Protein AF-F9Y4C7-F1 (afdb_monomer_lite)

Organism: Ketogulonicigenium vulgare (strain WSH-001) (NCBI:txid759362)

Structure (mmCIF, N/CA/C/O backbone):
data_AF-F9Y4C7-F1
#
_entry.id   AF-F9Y4C7-F1
#
loop_
_atom_site.group_PDB
_atom_site.id
_atom_site.type_symbol
_atom_site.label_atom_id
_atom_site.label_alt_id
_atom_site.label_comp_id
_atom_site.label_asym_id
_atom_site.label_entity_id
_atom_site.label_seq_id
_atom_site.pdbx_PDB_ins_code
_atom_site.Cartn_x
_atom_site.Cartn_y
_atom_site.Cartn_z
_atom_site.occupancy
_atom_site.B_iso_or_equiv
_atom_site.auth_seq_id
_atom_site.auth_comp_id
_atom_site.auth_asym_id
_atom_site.auth_atom_id
_atom_site.pdbx_PDB_model_num
ATOM 1 N N . MET A 1 1 ? -53.235 74.193 -11.746 1.00 41.97 1 MET A N 1
ATOM 2 C CA . MET A 1 1 ? -52.440 74.859 -10.691 1.00 41.97 1 MET A CA 1
ATOM 3 C C . MET A 1 1 ? -51.845 73.774 -9.812 1.00 41.97 1 MET A C 1
ATOM 5 O O . MET A 1 1 ? -52.594 72.905 -9.395 1.00 41.97 1 MET A O 1
ATOM 9 N N . GLY A 1 2 ? -50.529 73.795 -9.599 1.00 40.94 2 GLY A N 1
ATOM 10 C CA . GLY A 1 2 ? -49.792 72.792 -8.820 1.00 40.94 2 GLY A CA 1
ATOM 11 C C . GLY A 1 2 ? -48.517 72.375 -9.549 1.00 40.94 2 GLY A C 1
ATOM 12 O O . GLY A 1 2 ? -48.582 71.681 -10.554 1.00 40.94 2 GLY A O 1
ATOM 13 N N . ILE A 1 3 ? -47.387 72.894 -9.081 1.00 43.50 3 ILE A N 1
ATOM 14 C CA . ILE A 1 3 ? -46.072 72.929 -9.725 1.00 43.50 3 ILE A CA 1
ATOM 15 C C . ILE A 1 3 ? -45.166 71.929 -8.994 1.00 43.50 3 ILE A C 1
ATOM 17 O O . ILE A 1 3 ? -45.152 71.917 -7.768 1.00 43.50 3 ILE A O 1
ATOM 21 N N . GLY A 1 4 ? -44.377 71.154 -9.734 1.00 36.72 4 GLY A N 1
ATOM 22 C CA . GLY A 1 4 ? -43.199 70.424 -9.246 1.00 36.72 4 GLY A CA 1
ATOM 23 C C . GLY A 1 4 ? -42.477 69.850 -10.466 1.00 36.72 4 GLY A C 1
ATOM 24 O O . GLY A 1 4 ? -43.016 68.966 -11.117 1.00 36.72 4 GLY A O 1
ATOM 25 N N . GLN A 1 5 ? -41.438 70.487 -11.024 1.00 44.44 5 GLN A N 1
ATOM 26 C CA . GLN A 1 5 ? -40.029 70.428 -10.586 1.00 44.44 5 GLN A CA 1
ATOM 27 C C . GLN A 1 5 ? -39.598 68.995 -10.219 1.00 44.44 5 GLN A C 1
ATOM 29 O O . GLN A 1 5 ? -40.267 68.337 -9.442 1.00 44.44 5 GLN A O 1
ATOM 34 N N . MET A 1 6 ? -38.482 68.440 -10.673 1.00 38.88 6 MET A N 1
ATOM 35 C CA . MET A 1 6 ? -37.355 68.939 -11.451 1.00 38.88 6 MET A CA 1
ATOM 36 C C . MET A 1 6 ? -36.451 67.723 -11.731 1.00 38.88 6 MET A C 1
ATOM 38 O O . MET A 1 6 ? -36.510 66.721 -11.027 1.00 38.88 6 MET A O 1
ATOM 42 N N . LEU A 1 7 ? -35.538 67.910 -12.683 1.00 38.88 7 LEU A N 1
ATOM 43 C CA . LEU A 1 7 ? -34.225 67.265 -12.766 1.00 38.88 7 LEU A CA 1
ATOM 44 C C . LEU A 1 7 ? -34.152 65.830 -13.320 1.00 38.88 7 LEU A C 1
ATOM 46 O O . LEU A 1 7 ? -34.208 64.822 -12.623 1.00 38.88 7 LEU A O 1
ATOM 50 N N . LYS A 1 8 ? -33.893 65.790 -14.632 1.00 39.22 8 LYS A N 1
ATOM 51 C CA . LYS A 1 8 ? -33.313 64.661 -15.361 1.00 39.22 8 LYS A CA 1
ATOM 52 C C . LYS A 1 8 ? -31.936 64.349 -14.769 1.00 39.22 8 LYS A C 1
ATOM 54 O O . LYS A 1 8 ? -30.996 65.119 -14.959 1.00 39.22 8 LYS A O 1
ATOM 59 N N . ILE A 1 9 ? -31.829 63.237 -14.051 1.00 46.72 9 ILE A N 1
ATOM 60 C CA . ILE A 1 9 ? -30.550 62.699 -13.590 1.00 46.72 9 ILE A CA 1
ATOM 61 C C . ILE A 1 9 ? -29.823 62.128 -14.809 1.00 46.72 9 ILE A C 1
ATOM 63 O O . ILE A 1 9 ? -30.346 61.281 -15.532 1.00 46.72 9 ILE A O 1
ATOM 67 N N . ALA A 1 10 ? -28.637 62.677 -15.056 1.00 41.78 10 ALA A N 1
ATOM 68 C CA . ALA A 1 10 ? -27.748 62.312 -16.139 1.00 41.78 10 ALA A CA 1
ATOM 69 C C . ALA A 1 10 ? -27.319 60.840 -16.040 1.00 41.78 10 ALA A C 1
ATOM 71 O O . ALA A 1 10 ? -26.926 60.361 -14.976 1.00 41.78 10 ALA A O 1
ATOM 72 N N . CYS A 1 11 ? -27.348 60.148 -17.179 1.00 40.78 11 CYS A N 1
ATOM 73 C CA . CYS A 1 11 ? -26.673 58.875 -17.383 1.00 40.78 11 CYS A CA 1
ATOM 74 C C . CYS A 1 11 ? -25.156 59.076 -17.256 1.00 40.78 11 CYS A C 1
ATOM 76 O O . CYS A 1 11 ? -24.482 59.391 -18.233 1.00 40.78 11 CYS A O 1
ATOM 78 N N . ALA A 1 12 ? -24.614 58.887 -16.056 1.00 43.81 12 ALA A N 1
ATOM 79 C CA . ALA A 1 12 ? -23.204 58.577 -15.877 1.00 43.81 12 ALA A CA 1
ATOM 80 C C . ALA A 1 12 ? -23.083 57.050 -15.870 1.00 43.81 12 ALA A C 1
ATOM 82 O O . ALA A 1 12 ? -23.443 56.385 -14.900 1.00 43.81 12 ALA A O 1
ATOM 83 N N . GLY A 1 13 ? -22.663 56.499 -17.009 1.00 39.19 13 GLY A N 1
ATOM 84 C CA . GLY A 1 13 ? -22.417 55.075 -17.174 1.00 39.19 13 GLY A CA 1
ATOM 85 C C . GLY A 1 13 ? -21.353 54.600 -16.192 1.00 39.19 13 GLY A C 1
ATOM 86 O O . GLY A 1 13 ? -20.184 54.959 -16.307 1.00 39.19 13 GLY A O 1
ATOM 87 N N . VAL A 1 14 ? -21.760 53.772 -15.235 1.00 43.50 14 VAL A N 1
ATOM 88 C CA . VAL A 1 14 ? -20.830 52.949 -14.469 1.00 43.50 14 VAL A CA 1
ATOM 89 C C . VAL A 1 14 ? -20.476 51.769 -15.364 1.00 43.50 14 VAL A C 1
ATOM 91 O O . VAL A 1 14 ? -21.241 50.816 -15.495 1.00 43.50 14 VAL A O 1
ATOM 94 N N . ILE A 1 15 ? -19.325 51.853 -16.028 1.00 46.56 15 ILE A N 1
ATOM 95 C CA . ILE A 1 15 ? -18.677 50.683 -16.619 1.00 46.56 15 ILE A CA 1
ATOM 96 C C . ILE A 1 15 ? -18.173 49.861 -15.431 1.00 46.56 15 ILE A C 1
ATOM 98 O O . ILE A 1 15 ? -17.121 50.146 -14.865 1.00 46.56 15 ILE A O 1
ATOM 102 N N . ALA A 1 16 ? -18.967 48.886 -14.991 1.00 44.12 16 ALA A N 1
ATOM 103 C CA . ALA A 1 16 ? -18.514 47.894 -14.032 1.00 44.12 16 ALA A CA 1
ATOM 104 C C . ALA A 1 16 ? -17.547 46.953 -14.761 1.00 44.12 16 ALA A C 1
ATOM 106 O O . ALA A 1 16 ? -17.959 46.036 -15.469 1.00 44.12 16 ALA A O 1
ATOM 107 N N . SER A 1 17 ? -16.250 47.216 -14.630 1.00 45.84 17 SER A N 1
ATOM 108 C CA . SER A 1 17 ? -15.203 46.288 -15.039 1.00 45.84 17 SER A CA 1
ATOM 109 C C . SER A 1 17 ? -15.385 44.988 -14.254 1.00 45.84 17 SER A C 1
ATOM 111 O O . SER A 1 17 ? -15.125 44.945 -13.052 1.00 45.84 17 SER A O 1
ATOM 113 N N . VAL A 1 18 ? -15.849 43.925 -14.912 1.00 48.59 18 VAL A N 1
ATOM 114 C CA . VAL A 1 18 ? -15.815 42.578 -14.338 1.00 48.59 18 VAL A CA 1
ATOM 115 C C . VAL A 1 18 ? -14.350 42.163 -14.303 1.00 48.59 18 VAL A C 1
ATOM 117 O O . VAL A 1 18 ? -13.786 41.725 -15.303 1.00 48.59 18 VAL A O 1
ATOM 120 N N . ALA A 1 19 ? -13.709 42.346 -13.152 1.00 46.06 19 ALA A N 1
ATOM 121 C CA . ALA A 1 19 ? -12.453 41.681 -12.869 1.00 46.06 19 ALA A CA 1
ATOM 122 C C . ALA A 1 19 ? -12.754 40.180 -12.784 1.00 46.06 19 ALA A C 1
ATOM 124 O O . ALA A 1 19 ? -13.262 39.689 -11.777 1.00 46.06 19 ALA A O 1
ATOM 125 N N . VAL A 1 20 ? -12.481 39.450 -13.865 1.00 45.38 20 VAL A N 1
ATOM 126 C CA . VAL A 1 20 ? -12.352 37.994 -13.813 1.00 45.38 20 VAL A CA 1
ATOM 127 C C . VAL A 1 20 ? -11.096 37.729 -12.994 1.00 45.38 20 VAL A C 1
ATOM 129 O O . VAL A 1 20 ? -9.980 37.729 -13.508 1.00 45.38 20 VAL A O 1
ATOM 132 N N . ALA A 1 21 ? -11.269 37.585 -11.683 1.00 42.84 21 ALA A N 1
ATOM 133 C CA . ALA A 1 21 ? -10.259 36.971 -10.851 1.00 42.84 21 ALA A CA 1
ATOM 134 C C . ALA A 1 21 ? -10.178 35.513 -11.305 1.00 42.84 21 ALA A C 1
ATOM 136 O O . ALA A 1 21 ? -10.980 34.672 -10.900 1.00 42.84 21 ALA A O 1
ATOM 137 N N . SER A 1 22 ? -9.235 35.214 -12.198 1.00 45.44 22 SER A N 1
ATOM 138 C CA . SER A 1 22 ? -8.739 33.856 -12.335 1.00 45.44 22 SER A CA 1
ATOM 139 C C . SER A 1 22 ? -8.150 33.499 -10.977 1.00 45.44 22 SER A C 1
ATOM 141 O O . SER A 1 22 ? -7.011 33.856 -10.671 1.00 45.44 22 SER A O 1
ATOM 143 N N . ALA A 1 23 ? -8.948 32.847 -10.135 1.00 44.78 23 ALA A N 1
ATOM 144 C CA . ALA A 1 23 ? -8.427 32.076 -9.030 1.00 44.78 23 ALA A CA 1
ATOM 145 C C . ALA A 1 23 ? -7.611 30.947 -9.666 1.00 44.78 23 ALA A C 1
ATOM 147 O O . ALA A 1 23 ? -8.101 29.847 -9.906 1.00 44.78 23 ALA A O 1
ATOM 148 N N . ALA A 1 24 ? -6.354 31.249 -9.995 1.00 42.78 24 ALA A N 1
ATOM 149 C CA . ALA A 1 24 ? -5.316 30.252 -9.914 1.00 42.78 24 ALA A CA 1
ATOM 150 C C . ALA A 1 24 ? -5.408 29.756 -8.473 1.00 42.78 24 ALA A C 1
ATOM 152 O O . ALA A 1 24 ? -5.048 30.475 -7.541 1.00 42.78 24 ALA A O 1
ATOM 153 N N . GLY A 1 25 ? -6.032 28.593 -8.292 1.00 37.88 25 GLY A N 1
ATOM 154 C CA . GLY A 1 25 ? -6.011 27.876 -7.033 1.00 37.88 25 GLY A CA 1
ATOM 155 C C . GLY A 1 25 ? -4.560 27.536 -6.749 1.00 37.88 25 GLY A C 1
ATOM 156 O O . GLY A 1 25 ? -4.083 26.472 -7.127 1.00 37.88 25 GLY A O 1
ATOM 157 N N . ALA A 1 26 ? -3.838 28.481 -6.152 1.00 44.81 26 ALA A N 1
ATOM 158 C CA . ALA A 1 26 ? -2.573 28.217 -5.516 1.00 44.81 26 ALA A CA 1
ATOM 159 C C . ALA A 1 26 ? -2.890 27.197 -4.428 1.00 44.81 26 ALA A C 1
ATOM 161 O O . ALA A 1 26 ? -3.585 27.499 -3.456 1.00 44.81 26 ALA A O 1
ATOM 162 N N . GLN A 1 27 ? -2.454 25.962 -4.662 1.00 42.81 27 GLN A N 1
ATOM 163 C CA . GLN A 1 27 ? -2.436 24.916 -3.660 1.00 42.81 27 GLN A CA 1
ATOM 164 C C . GLN A 1 27 ? -1.749 25.514 -2.432 1.00 42.81 27 GLN A C 1
ATOM 166 O O . GLN A 1 27 ? -0.574 25.876 -2.495 1.00 42.81 27 GLN A O 1
ATOM 171 N N . GLN A 1 28 ? -2.492 25.680 -1.338 1.00 40.59 28 GLN A N 1
ATOM 172 C CA . GLN A 1 28 ? -1.893 25.921 -0.035 1.00 40.59 28 GLN A CA 1
ATOM 173 C C . GLN A 1 28 ? -1.044 24.690 0.273 1.00 40.59 28 GLN A C 1
ATOM 175 O O . GLN A 1 28 ? -1.548 23.668 0.735 1.00 40.59 28 GLN A O 1
ATOM 180 N N . GLY A 1 29 ? 0.243 24.770 -0.069 1.00 38.56 29 GLY A N 1
ATOM 181 C CA . GLY A 1 29 ? 1.253 23.868 0.448 1.00 38.56 29 GLY A CA 1
ATOM 182 C C . GLY A 1 29 ? 1.173 23.960 1.960 1.00 38.56 29 GLY A C 1
ATOM 183 O O . GLY A 1 29 ? 1.370 25.037 2.521 1.00 38.56 29 GLY A O 1
ATOM 184 N N . GLY A 1 30 ? 0.786 22.854 2.594 1.00 40.75 30 GLY A N 1
ATOM 185 C CA . GLY A 1 30 ? 0.792 22.747 4.042 1.00 40.75 30 GLY A CA 1
ATOM 186 C C . GLY A 1 30 ? 2.162 23.159 4.562 1.00 40.75 30 GLY A C 1
ATOM 187 O O . GLY A 1 30 ? 3.192 22.755 4.022 1.00 40.75 30 GLY A O 1
ATOM 188 N N . ASP A 1 31 ? 2.159 24.008 5.579 1.00 43.50 31 ASP A N 1
ATOM 189 C CA . ASP A 1 31 ? 3.352 24.401 6.305 1.00 43.50 31 ASP A CA 1
ATOM 190 C C . ASP A 1 31 ? 3.882 23.171 7.062 1.00 43.50 31 ASP A C 1
ATOM 192 O O . ASP A 1 31 ? 3.478 22.873 8.184 1.00 43.50 31 ASP A O 1
ATOM 196 N N . TYR A 1 32 ? 4.760 22.403 6.415 1.00 47.69 32 TYR A N 1
ATOM 197 C CA . TYR A 1 32 ? 5.514 21.307 7.033 1.00 47.69 32 TYR A CA 1
ATOM 198 C C . TYR A 1 32 ? 6.695 21.838 7.877 1.00 47.69 32 TYR A C 1
ATOM 200 O O . TYR A 1 32 ? 7.654 21.115 8.143 1.00 47.69 32 TYR A O 1
ATOM 208 N N . GLY A 1 33 ? 6.662 23.113 8.282 1.00 36.91 33 GLY A N 1
ATOM 209 C CA . GLY A 1 33 ? 7.783 23.849 8.858 1.00 36.91 33 GLY A CA 1
ATOM 210 C C . GLY A 1 33 ? 8.060 23.628 10.344 1.00 36.91 33 GLY A C 1
ATOM 211 O O . GLY A 1 33 ? 8.927 24.306 10.892 1.00 36.91 33 GLY A O 1
ATOM 212 N N . THR A 1 34 ? 7.382 22.725 11.059 1.00 45.19 34 THR A N 1
ATOM 213 C CA . THR A 1 34 ? 7.703 22.505 12.486 1.00 45.19 34 THR A CA 1
ATOM 214 C C . THR A 1 34 ? 7.583 21.044 12.913 1.00 45.19 34 THR A C 1
ATOM 216 O O . THR A 1 34 ? 6.782 20.675 13.763 1.00 45.19 34 THR A O 1
ATOM 219 N N . TYR A 1 35 ? 8.476 20.218 12.372 1.00 43.41 35 TYR A N 1
ATOM 220 C CA . TYR A 1 35 ? 9.101 19.131 13.127 1.00 43.41 35 TYR A CA 1
ATOM 221 C C . TYR A 1 35 ? 10.605 19.426 13.196 1.00 43.41 35 TYR A C 1
ATOM 223 O O . TYR A 1 35 ? 11.343 19.163 12.258 1.00 43.41 35 TYR A O 1
ATOM 231 N N . GLY A 1 36 ? 11.029 20.065 14.291 1.00 40.59 36 GLY A N 1
ATOM 232 C CA . GLY A 1 36 ? 12.420 20.190 14.745 1.00 40.59 36 GLY A CA 1
ATOM 233 C C . GLY A 1 36 ? 13.517 20.277 13.677 1.00 40.59 36 GLY A C 1
ATOM 234 O O . GLY A 1 36 ? 14.231 19.306 13.482 1.00 40.59 36 GLY A O 1
ATOM 235 N N . GLY A 1 37 ? 13.708 21.445 13.055 1.00 39.50 37 GLY A N 1
ATOM 236 C CA . GLY A 1 37 ? 15.007 21.895 12.519 1.00 39.50 37 GLY A CA 1
ATOM 237 C C . GLY A 1 37 ? 15.726 21.033 11.469 1.00 39.50 37 GLY A C 1
ATOM 238 O O . GLY A 1 37 ? 16.845 21.378 11.096 1.00 39.50 37 GLY A O 1
ATOM 239 N N . ALA A 1 38 ? 15.134 19.950 10.970 1.00 45.34 38 ALA A N 1
ATOM 240 C CA . ALA A 1 38 ? 15.696 19.174 9.878 1.00 45.34 38 ALA A CA 1
ATOM 241 C C . ALA A 1 38 ? 15.185 19.763 8.563 1.00 45.34 38 ALA A C 1
ATOM 243 O O . ALA A 1 38 ? 14.021 19.604 8.202 1.00 45.34 38 ALA A O 1
ATOM 244 N N . TYR A 1 39 ? 16.058 20.462 7.842 1.00 45.41 39 TYR A N 1
ATOM 245 C CA . TYR A 1 39 ? 15.829 20.733 6.430 1.00 45.41 39 TYR A CA 1
ATOM 246 C C . TYR A 1 39 ? 15.786 19.368 5.730 1.00 45.41 39 TYR A C 1
ATOM 248 O O . TYR A 1 39 ? 16.820 18.715 5.585 1.00 45.41 39 TYR A O 1
ATOM 256 N N . LEU A 1 40 ? 14.587 18.876 5.402 1.00 50.16 40 LEU A N 1
ATOM 257 C CA . LEU A 1 40 ? 14.420 17.627 4.666 1.00 50.16 40 LEU A CA 1
ATOM 258 C C . LEU A 1 40 ? 14.877 17.885 3.230 1.00 50.16 40 LEU A C 1
ATOM 260 O O . LEU A 1 40 ? 14.102 18.293 2.368 1.00 50.16 40 LEU A O 1
ATOM 264 N N . ASP A 1 41 ? 16.174 17.706 2.997 1.00 54.16 41 ASP A N 1
ATOM 265 C CA . ASP A 1 41 ? 16.748 17.691 1.661 1.00 54.16 41 ASP A CA 1
ATOM 266 C C . ASP A 1 41 ? 16.404 16.348 1.005 1.00 54.16 41 ASP A C 1
ATOM 268 O O . ASP A 1 41 ? 17.192 15.397 0.981 1.00 54.16 41 ASP A O 1
ATOM 272 N N . TRP A 1 42 ? 15.165 16.256 0.519 1.00 51.44 42 TRP A N 1
ATOM 273 C CA . TRP A 1 42 ? 14.618 15.093 -0.186 1.00 51.44 42 TRP A CA 1
ATOM 274 C C . TRP A 1 42 ? 15.404 14.731 -1.461 1.00 51.44 42 TRP A C 1
ATOM 276 O O . TRP A 1 42 ? 15.156 13.684 -2.052 1.00 51.44 42 TRP A O 1
ATOM 286 N N . LEU A 1 43 ? 16.354 15.577 -1.881 1.00 51.91 43 LEU A N 1
ATOM 287 C CA . LEU A 1 43 ? 17.261 15.355 -3.009 1.00 51.91 43 LEU A CA 1
ATOM 288 C C . LEU A 1 43 ? 18.667 14.912 -2.583 1.00 51.91 43 LEU A C 1
ATOM 290 O O . LEU A 1 43 ? 19.535 14.732 -3.441 1.00 51.91 43 LEU A O 1
ATOM 294 N N . SER A 1 44 ? 18.916 14.707 -1.287 1.00 60.75 44 SER A N 1
ATOM 295 C CA . SER A 1 44 ? 20.203 14.179 -0.845 1.00 60.75 44 SER A CA 1
ATOM 296 C C . SER A 1 44 ? 20.461 12.793 -1.475 1.00 60.75 44 SER A C 1
ATOM 298 O O . SER A 1 44 ? 19.551 11.966 -1.567 1.00 60.75 44 SER A O 1
ATOM 300 N N . PRO A 1 45 ? 21.701 12.471 -1.885 1.00 49.72 45 PRO A N 1
ATOM 301 C CA . PRO A 1 45 ? 22.042 11.156 -2.441 1.00 49.72 45 PRO A CA 1
ATOM 302 C C . PRO A 1 45 ? 21.686 9.972 -1.522 1.00 49.72 45 PRO A C 1
ATOM 304 O O . PRO A 1 45 ? 21.457 8.866 -2.004 1.00 49.72 45 PRO A O 1
ATOM 307 N N . LEU A 1 46 ? 21.597 10.211 -0.208 1.00 54.25 46 LEU A N 1
ATOM 308 C CA . LEU A 1 46 ? 21.131 9.243 0.792 1.00 54.25 46 LEU A CA 1
ATOM 309 C C . LEU A 1 46 ? 19.606 9.014 0.735 1.00 54.25 46 LEU A C 1
ATOM 311 O O . LEU A 1 46 ? 19.146 7.892 0.938 1.00 54.25 46 LEU A O 1
ATOM 315 N N . ALA A 1 47 ? 18.820 10.048 0.414 1.00 53.09 47 ALA A N 1
ATOM 316 C CA . ALA A 1 47 ? 17.384 9.920 0.144 1.00 53.09 47 ALA A CA 1
ATOM 317 C C . ALA A 1 47 ? 17.109 9.224 -1.205 1.00 53.09 47 ALA A C 1
ATOM 319 O O . ALA A 1 47 ? 16.103 8.543 -1.374 1.00 53.09 47 ALA A O 1
ATOM 320 N N . ILE A 1 48 ? 18.036 9.332 -2.161 1.00 51.19 48 ILE A N 1
ATOM 321 C CA . ILE A 1 48 ? 17.968 8.647 -3.463 1.00 51.19 48 ILE A CA 1
ATOM 322 C C . ILE A 1 48 ? 18.355 7.160 -3.327 1.00 51.19 48 ILE A C 1
ATOM 324 O O . ILE A 1 48 ? 17.782 6.299 -3.991 1.00 51.19 48 ILE A O 1
ATOM 328 N N . SER A 1 49 ? 19.266 6.782 -2.424 1.00 50.69 49 SER A N 1
ATOM 329 C CA . SER A 1 49 ? 19.590 5.358 -2.221 1.00 50.69 49 SER A CA 1
ATOM 330 C C . SER A 1 49 ? 18.452 4.542 -1.588 1.00 50.69 49 SER A C 1
ATOM 332 O O . SER A 1 49 ? 18.565 3.323 -1.499 1.00 50.69 49 SER A O 1
ATOM 334 N N . SER A 1 50 ? 17.362 5.191 -1.167 1.00 60.12 50 SER A N 1
ATOM 335 C CA . SER A 1 50 ? 16.167 4.560 -0.600 1.00 60.12 50 SER A CA 1
ATOM 336 C C . SER A 1 50 ? 15.063 4.299 -1.636 1.00 60.12 50 SER A C 1
ATOM 338 O O . SER A 1 50 ? 13.954 3.979 -1.244 1.00 60.12 50 SER A O 1
ATOM 340 N N . TYR A 1 51 ? 15.329 4.366 -2.949 1.00 74.56 51 TYR A N 1
ATOM 341 C CA . TYR A 1 51 ? 14.367 4.041 -4.024 1.00 74.56 51 TYR A CA 1
ATOM 342 C C . TYR A 1 51 ? 13.991 2.544 -4.103 1.00 74.56 51 TYR A C 1
ATOM 344 O O . TYR A 1 51 ? 14.171 1.869 -5.122 1.00 74.56 51 TYR A O 1
ATOM 352 N N . GLU A 1 52 ? 13.449 1.996 -3.023 1.00 86.69 52 GLU A N 1
ATOM 353 C CA . GLU A 1 52 ? 12.816 0.689 -3.030 1.00 86.69 52 GLU A CA 1
ATOM 354 C C . GLU A 1 52 ? 11.398 0.821 -3.583 1.00 86.69 52 GLU A C 1
ATOM 356 O O . GLU A 1 52 ? 10.571 1.566 -3.057 1.00 86.69 52 GLU A O 1
ATOM 361 N N . TRP A 1 53 ? 11.121 0.106 -4.673 1.00 92.25 53 TRP A N 1
ATOM 362 C CA . TRP A 1 53 ? 9.761 -0.028 -5.183 1.00 92.25 53 TRP A CA 1
ATOM 363 C C . TRP A 1 53 ? 8.949 -0.932 -4.250 1.00 92.25 53 TRP A C 1
ATOM 365 O O . TRP A 1 53 ? 9.453 -1.998 -3.877 1.00 92.25 53 TRP A O 1
ATOM 375 N N . PRO A 1 54 ? 7.691 -0.575 -3.926 1.00 94.44 54 PRO A N 1
ATOM 376 C CA . PRO A 1 54 ? 6.799 -1.473 -3.208 1.00 94.44 54 PRO A CA 1
ATOM 377 C C . PRO A 1 54 ? 6.758 -2.849 -3.876 1.00 94.44 54 PRO A C 1
ATOM 379 O O . PRO A 1 54 ? 6.706 -2.954 -5.101 1.00 94.44 54 PRO A O 1
ATOM 382 N N . PHE A 1 55 ? 6.790 -3.900 -3.062 1.00 94.31 55 PHE A N 1
ATOM 383 C CA . PHE A 1 55 ? 6.748 -5.304 -3.486 1.00 94.31 55 PHE A CA 1
ATOM 384 C C . PHE A 1 55 ? 7.950 -5.836 -4.274 1.00 94.31 55 PHE A C 1
ATOM 386 O O . PHE A 1 55 ? 7.981 -7.030 -4.577 1.00 94.31 55 PHE A O 1
ATOM 393 N N . LYS A 1 56 ? 8.973 -5.017 -4.562 1.00 92.50 56 LYS A N 1
ATOM 394 C CA . LYS A 1 56 ? 10.175 -5.458 -5.296 1.00 92.50 56 LYS A CA 1
ATOM 395 C C . LYS A 1 56 ? 10.847 -6.675 -4.656 1.00 92.50 56 LYS A C 1
ATOM 397 O O . LYS A 1 56 ? 11.386 -7.524 -5.361 1.00 92.50 56 LYS A O 1
ATOM 402 N N . HIS A 1 57 ? 10.813 -6.745 -3.329 1.00 91.12 57 HIS A N 1
ATOM 403 C CA . HIS A 1 57 ? 11.445 -7.797 -2.539 1.00 91.12 57 HIS A CA 1
ATOM 404 C C . HIS A 1 57 ? 10.429 -8.718 -1.838 1.00 91.12 57 HIS A C 1
ATOM 406 O O . HIS A 1 57 ? 10.807 -9.492 -0.963 1.00 91.12 57 HIS A O 1
ATOM 412 N N . GLY A 1 58 ? 9.158 -8.686 -2.257 1.00 92.88 58 GLY A N 1
ATOM 413 C CA . GLY A 1 58 ? 8.110 -9.573 -1.754 1.00 92.88 58 GLY A CA 1
ATOM 414 C C . GLY A 1 58 ? 7.051 -8.858 -0.907 1.00 92.88 58 GLY A C 1
ATOM 415 O O . GLY A 1 58 ? 6.735 -7.699 -1.170 1.00 92.88 58 GLY A O 1
ATOM 416 N N . PRO A 1 59 ? 6.432 -9.550 0.067 1.00 95.75 59 PRO A N 1
ATOM 417 C CA . PRO A 1 59 ? 5.403 -8.960 0.918 1.00 95.75 59 PRO A CA 1
ATOM 418 C C . PRO A 1 59 ? 5.929 -7.760 1.704 1.00 95.75 59 PRO A C 1
ATOM 420 O O . PRO A 1 59 ? 7.095 -7.741 2.094 1.00 95.75 59 PRO A O 1
ATOM 423 N N . ILE A 1 60 ? 5.060 -6.797 2.001 1.00 96.19 60 ILE A N 1
ATOM 424 C CA . ILE A 1 60 ? 5.410 -5.623 2.810 1.00 96.19 60 ILE A CA 1
ATOM 425 C C . ILE A 1 60 ? 4.513 -5.512 4.047 1.00 96.19 60 ILE A C 1
ATOM 427 O O . ILE A 1 60 ? 3.345 -5.916 4.042 1.00 96.19 60 ILE A O 1
ATOM 431 N N . SER A 1 61 ? 5.067 -4.930 5.105 1.00 96.69 61 SER A N 1
ATOM 432 C CA . SER A 1 61 ? 4.330 -4.436 6.265 1.00 96.69 61 SER A CA 1
ATOM 433 C C . SER A 1 61 ? 4.068 -2.952 6.085 1.00 96.69 61 SER A C 1
ATOM 435 O O . SER A 1 61 ? 4.995 -2.208 5.795 1.00 96.69 61 SER A O 1
ATOM 437 N N . VAL A 1 62 ? 2.838 -2.512 6.318 1.00 97.44 62 VAL A N 1
ATOM 438 C CA . VAL A 1 62 ? 2.460 -1.096 6.348 1.00 97.44 62 VAL A CA 1
ATOM 439 C C . VAL A 1 62 ? 2.086 -0.723 7.773 1.00 97.44 62 VAL A C 1
ATOM 441 O O . VAL A 1 62 ? 1.255 -1.394 8.378 1.00 97.44 62 VAL A O 1
ATOM 444 N N . ILE A 1 63 ? 2.645 0.360 8.296 1.00 97.38 63 ILE A N 1
ATOM 445 C CA . ILE A 1 63 ? 2.311 0.922 9.604 1.00 97.38 63 ILE A CA 1
ATOM 446 C C . ILE A 1 63 ? 1.564 2.235 9.382 1.00 97.38 63 ILE A C 1
ATOM 448 O O . ILE A 1 63 ? 2.090 3.150 8.749 1.00 97.38 63 ILE A O 1
ATOM 452 N N . ALA A 1 64 ? 0.338 2.331 9.897 1.00 95.81 64 ALA A N 1
ATOM 453 C CA . ALA A 1 64 ? -0.485 3.535 9.788 1.00 95.81 64 ALA A CA 1
ATOM 454 C C . ALA A 1 64 ? -1.541 3.607 10.908 1.00 95.81 64 ALA A C 1
ATOM 456 O O . ALA A 1 64 ? -1.825 2.589 11.549 1.00 95.81 64 ALA A O 1
ATOM 457 N N . PRO A 1 65 ? -2.177 4.770 11.138 1.00 92.19 65 PRO A N 1
ATOM 458 C CA . PRO A 1 65 ? -3.314 4.867 12.045 1.00 92.19 65 PRO A CA 1
ATOM 459 C C . PRO A 1 65 ? -4.485 3.957 11.629 1.00 92.19 65 PRO A C 1
ATOM 461 O O . PRO A 1 65 ? -4.914 3.907 10.472 1.00 92.19 65 PRO A O 1
ATOM 464 N N . GLY A 1 66 ? -5.017 3.224 12.600 1.00 89.25 66 GLY A N 1
ATOM 465 C CA . GLY A 1 66 ? -6.262 2.472 12.514 1.00 89.25 66 GLY A CA 1
ATOM 466 C C . GLY A 1 66 ? -7.488 3.363 12.711 1.00 89.25 66 GLY A C 1
ATOM 467 O O . GLY A 1 66 ? -7.388 4.546 13.028 1.00 89.25 66 GLY A O 1
ATOM 468 N N . ALA A 1 67 ? -8.679 2.782 12.556 1.00 85.50 67 ALA A N 1
ATOM 469 C CA . ALA A 1 67 ? -9.945 3.522 12.659 1.00 85.50 67 ALA A CA 1
ATOM 470 C C . ALA A 1 67 ? -10.192 4.155 14.045 1.00 85.50 67 ALA A C 1
ATOM 472 O O . ALA A 1 67 ? -10.919 5.134 14.157 1.00 85.50 67 ALA A O 1
ATOM 473 N N . ASN A 1 68 ? -9.583 3.611 15.099 1.00 87.31 68 ASN A N 1
ATOM 474 C CA . ASN A 1 68 ? -9.662 4.122 16.469 1.00 87.31 68 ASN A CA 1
ATOM 475 C C .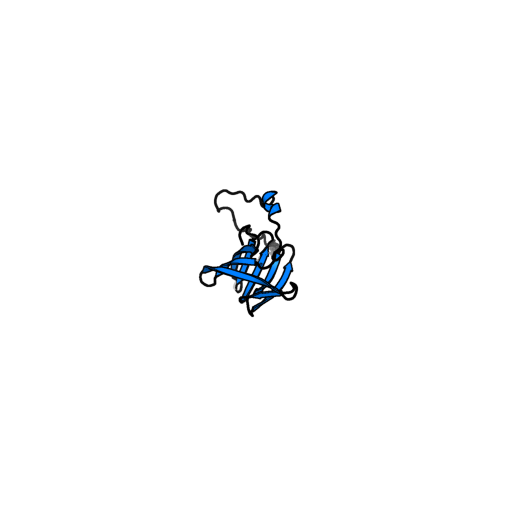 ASN A 1 68 ? -8.492 5.056 16.840 1.00 87.31 68 ASN A C 1
ATOM 477 O O . ASN A 1 68 ? -8.304 5.347 18.018 1.00 87.31 68 ASN A O 1
ATOM 481 N N . GLY A 1 69 ? -7.666 5.461 15.869 1.00 85.12 69 GLY A N 1
ATOM 482 C CA . GLY A 1 69 ? -6.466 6.271 16.095 1.00 85.12 69 GLY A CA 1
ATOM 483 C C . GLY A 1 69 ? -5.261 5.501 16.650 1.00 85.12 69 GLY A C 1
ATOM 484 O O . GLY A 1 69 ? -4.171 6.062 16.718 1.00 85.12 69 GLY A O 1
ATOM 485 N N . ALA A 1 70 ? -5.410 4.221 17.009 1.00 93.38 70 ALA A N 1
ATOM 486 C CA . ALA A 1 70 ? -4.276 3.385 17.395 1.00 93.38 70 ALA A CA 1
ATOM 487 C C . ALA A 1 70 ? -3.448 3.006 16.163 1.00 93.38 70 ALA A C 1
ATOM 489 O O . ALA A 1 70 ? -4.001 2.776 15.090 1.00 93.38 70 ALA A O 1
ATOM 490 N N . VAL A 1 71 ? -2.130 2.890 16.313 1.00 94.56 71 VAL A N 1
ATOM 491 C CA . VAL A 1 71 ? -1.257 2.412 15.233 1.00 94.56 71 VAL A CA 1
ATOM 492 C C . VAL A 1 71 ? -1.581 0.951 14.912 1.00 94.56 71 VAL A C 1
ATOM 494 O O . VAL A 1 71 ? -1.716 0.125 15.815 1.00 94.56 71 VAL A O 1
ATOM 497 N N . GLN A 1 72 ? -1.707 0.635 13.625 1.00 96.12 72 GLN A N 1
ATOM 498 C CA . GLN A 1 72 ? -1.935 -0.714 13.116 1.00 96.12 72 GLN A CA 1
ATOM 499 C C . GLN A 1 72 ? -0.864 -1.105 12.105 1.00 96.12 72 GLN A C 1
ATOM 501 O O . GLN A 1 72 ? -0.322 -0.254 11.398 1.00 96.12 72 GLN A O 1
ATOM 506 N N . THR A 1 73 ? -0.620 -2.413 12.020 1.00 96.19 73 THR A N 1
ATOM 507 C CA . THR A 1 73 ? 0.237 -3.020 11.004 1.00 96.19 73 THR A CA 1
ATOM 508 C C . THR A 1 73 ? -0.622 -3.818 10.031 1.00 96.19 73 THR A C 1
ATOM 510 O O . THR A 1 73 ? -1.329 -4.741 10.435 1.00 96.19 73 THR A O 1
ATOM 513 N N . TYR A 1 74 ? -0.539 -3.488 8.749 1.00 95.69 74 TYR A N 1
ATOM 514 C CA . TYR A 1 74 ? -1.206 -4.187 7.656 1.00 95.69 74 TYR A CA 1
ATOM 515 C C . TYR A 1 74 ? -0.176 -5.016 6.888 1.00 95.69 74 TYR A C 1
ATOM 517 O O . TYR A 1 74 ? 0.953 -4.572 6.691 1.00 95.69 74 TYR A O 1
ATOM 525 N N . THR A 1 75 ? -0.549 -6.218 6.453 1.00 96.19 75 THR A N 1
ATOM 526 C CA . THR A 1 75 ? 0.330 -7.086 5.651 1.00 96.19 75 THR A CA 1
ATOM 527 C C . THR A 1 75 ? -0.202 -7.164 4.234 1.00 96.19 75 THR A C 1
ATOM 529 O O . THR A 1 75 ? -1.312 -7.649 4.013 1.00 96.19 75 THR A O 1
ATOM 532 N N . LEU A 1 76 ? 0.592 -6.683 3.284 1.00 97.19 76 LEU A N 1
ATOM 533 C CA . LEU A 1 76 ? 0.244 -6.646 1.871 1.00 97.19 76 LEU A CA 1
ATOM 534 C C . LEU A 1 76 ? 1.129 -7.658 1.138 1.00 97.19 76 LEU A C 1
ATOM 536 O O . LEU A 1 76 ? 2.348 -7.502 1.077 1.00 97.19 76 LEU A O 1
ATOM 540 N N . VAL A 1 77 ? 0.510 -8.708 0.600 1.00 97.06 77 VAL A N 1
ATOM 541 C CA . VAL A 1 77 ? 1.201 -9.805 -0.089 1.00 97.06 77 VAL A CA 1
ATOM 542 C C . VAL A 1 77 ? 0.887 -9.723 -1.583 1.00 97.06 77 VAL A C 1
ATOM 544 O O . VAL A 1 77 ? -0.285 -9.856 -1.932 1.00 97.06 77 VAL A O 1
ATOM 547 N N . PRO A 1 78 ? 1.866 -9.528 -2.483 1.00 96.19 78 PRO A N 1
ATOM 548 C CA . PRO A 1 78 ? 1.596 -9.603 -3.915 1.00 96.19 78 PRO A CA 1
ATOM 549 C C . PRO A 1 78 ? 1.094 -11.010 -4.268 1.00 96.19 78 PRO A C 1
ATOM 551 O O . PRO A 1 78 ? 1.639 -12.015 -3.812 1.00 96.19 78 PRO A O 1
ATOM 554 N N . CYS A 1 79 ? 0.028 -11.087 -5.055 1.00 95.00 79 CYS A N 1
ATOM 555 C CA . CYS A 1 79 ? -0.607 -12.331 -5.480 1.00 95.00 79 CYS A CA 1
ATOM 556 C C . CYS A 1 79 ? -1.075 -12.212 -6.937 1.00 95.00 79 CYS A C 1
ATOM 558 O O . CYS A 1 79 ? -0.975 -11.141 -7.535 1.00 95.00 79 CYS A O 1
ATOM 560 N N . GLN A 1 80 ? -1.557 -13.315 -7.526 1.00 93.31 80 GLN A N 1
ATOM 561 C CA . GLN A 1 80 ? -1.963 -13.363 -8.942 1.00 93.31 80 GLN A CA 1
ATOM 562 C C . GLN A 1 80 ? -0.860 -12.828 -9.872 1.00 93.31 80 GLN A C 1
ATOM 564 O O . GLN A 1 80 ? -1.083 -11.909 -10.654 1.00 93.31 80 GLN A O 1
ATOM 569 N N . ASP A 1 81 ? 0.361 -13.340 -9.692 1.00 89.50 81 ASP A N 1
ATOM 570 C CA . ASP A 1 81 ? 1.551 -12.921 -10.445 1.00 89.50 81 ASP A CA 1
ATOM 571 C C . ASP A 1 81 ? 1.829 -11.403 -10.392 1.00 89.50 81 ASP A C 1
ATOM 573 O O . ASP A 1 81 ? 2.389 -10.818 -11.316 1.00 89.50 81 ASP A O 1
ATOM 577 N N . GLY A 1 82 ? 1.437 -10.753 -9.288 1.00 86.81 82 GLY A N 1
ATOM 578 C CA . GLY A 1 82 ? 1.644 -9.322 -9.046 1.00 86.81 82 GLY A CA 1
ATOM 579 C C . GLY A 1 82 ? 0.522 -8.418 -9.563 1.00 86.81 82 GLY A C 1
ATOM 580 O O . GLY A 1 82 ? 0.589 -7.207 -9.359 1.00 86.81 82 GLY A O 1
ATOM 581 N N . ALA A 1 83 ? -0.524 -8.973 -10.182 1.00 90.81 83 ALA A N 1
ATOM 582 C CA . ALA A 1 83 ? -1.688 -8.204 -10.630 1.00 90.81 83 ALA A CA 1
ATOM 583 C C . ALA A 1 83 ? -2.603 -7.758 -9.471 1.00 90.81 83 ALA A C 1
ATOM 585 O O . ALA A 1 83 ? -3.425 -6.855 -9.635 1.00 90.81 83 ALA A O 1
ATOM 586 N N . ALA A 1 84 ? -2.469 -8.384 -8.300 1.00 96.50 84 ALA A N 1
ATOM 587 C CA . ALA A 1 84 ? -3.264 -8.090 -7.117 1.00 96.50 84 ALA A CA 1
ATOM 588 C C . ALA A 1 84 ? -2.414 -8.114 -5.840 1.00 96.50 84 ALA A C 1
ATOM 590 O O . ALA A 1 84 ? -1.293 -8.629 -5.809 1.00 96.50 84 ALA A O 1
ATOM 591 N N . VAL A 1 85 ? -2.981 -7.586 -4.756 1.00 97.75 85 VAL A N 1
ATOM 592 C CA . VAL A 1 85 ? -2.432 -7.721 -3.403 1.00 97.75 85 VAL A CA 1
ATOM 593 C C . VAL A 1 85 ? -3.457 -8.417 -2.526 1.00 97.75 85 VAL A C 1
ATOM 595 O O . VAL A 1 85 ? -4.621 -8.030 -2.479 1.00 97.75 85 VAL A O 1
ATOM 598 N N . CYS A 1 86 ? -3.017 -9.439 -1.809 1.00 96.25 86 CYS A N 1
ATOM 599 C CA . CYS A 1 86 ? -3.846 -10.276 -0.966 1.00 96.25 86 CYS A CA 1
ATOM 600 C C . CYS A 1 86 ? -3.504 -10.092 0.517 1.00 96.25 86 CYS A C 1
ATOM 602 O O . CYS A 1 86 ? -2.364 -9.811 0.895 1.00 96.25 86 CYS A O 1
ATOM 604 N N . SER A 1 87 ? -4.498 -10.329 1.371 1.00 93.38 87 SER A N 1
ATOM 605 C CA . SER A 1 87 ? -4.301 -10.605 2.792 1.00 93.38 87 SER A CA 1
ATOM 606 C C . SER A 1 87 ? -5.353 -11.596 3.279 1.00 93.38 87 SER A C 1
ATOM 608 O O . SER A 1 87 ? -6.535 -11.266 3.399 1.00 93.38 87 SER A O 1
ATOM 610 N N . GLY A 1 88 ? -4.939 -12.845 3.510 1.00 88.56 88 GLY A N 1
ATOM 611 C CA . GLY A 1 88 ? -5.884 -13.940 3.722 1.00 88.56 88 GLY A CA 1
ATOM 612 C C . GLY A 1 88 ? -6.812 -14.094 2.513 1.00 88.56 88 GLY A C 1
ATOM 613 O O . GLY A 1 88 ? -6.340 -14.302 1.400 1.00 88.56 88 GLY A O 1
ATOM 614 N N . SER A 1 89 ? -8.125 -13.975 2.730 1.00 88.00 89 SER A N 1
ATOM 615 C CA . SER A 1 89 ? -9.145 -14.015 1.671 1.00 88.00 89 SER A CA 1
ATOM 616 C C . SER A 1 89 ? -9.458 -12.653 1.040 1.00 88.00 89 SER A C 1
ATOM 618 O O . SER A 1 89 ? -10.185 -12.602 0.049 1.00 88.00 89 SER A O 1
ATOM 620 N N . ALA A 1 90 ? -8.950 -11.550 1.599 1.00 93.12 90 ALA A N 1
ATOM 621 C CA . ALA A 1 90 ? -9.166 -10.218 1.047 1.00 93.12 90 ALA A CA 1
ATOM 622 C C . ALA A 1 90 ? -8.225 -9.972 -0.139 1.00 93.12 90 ALA A C 1
ATOM 624 O O . ALA A 1 90 ? -7.041 -10.305 -0.073 1.00 93.12 90 ALA A O 1
ATOM 625 N N . ILE A 1 91 ? -8.754 -9.357 -1.198 1.00 96.38 91 ILE A N 1
ATOM 626 C CA . ILE A 1 91 ? -8.025 -9.029 -2.426 1.00 96.38 91 ILE A CA 1
ATOM 627 C C . ILE A 1 91 ? -8.190 -7.534 -2.697 1.00 96.38 91 ILE A C 1
ATOM 629 O O . ILE A 1 91 ? -9.306 -7.015 -2.663 1.00 96.38 91 ILE A O 1
ATOM 633 N N . GLY A 1 92 ? -7.078 -6.858 -2.960 1.00 97.25 92 GLY A N 1
ATOM 634 C CA . GLY A 1 92 ? -7.018 -5.484 -3.434 1.00 97.25 92 GLY A CA 1
ATOM 635 C C . GLY A 1 92 ? -6.475 -5.412 -4.856 1.00 97.25 92 GLY A C 1
ATOM 636 O O . GLY A 1 92 ? -5.604 -6.196 -5.243 1.00 97.25 92 GLY A O 1
ATOM 637 N N . ALA A 1 93 ? -6.989 -4.456 -5.624 1.00 96.88 93 ALA A N 1
ATOM 638 C CA . ALA A 1 93 ? -6.516 -4.178 -6.973 1.00 96.88 93 ALA A CA 1
ATOM 639 C C . ALA A 1 93 ? -5.278 -3.280 -6.924 1.00 96.88 93 ALA A C 1
ATOM 641 O O . ALA A 1 93 ? -5.226 -2.338 -6.128 1.00 96.88 93 ALA A O 1
ATOM 642 N N . VAL A 1 94 ? -4.308 -3.565 -7.790 1.00 96.88 94 VAL A N 1
ATOM 643 C CA . VAL A 1 94 ? -3.058 -2.811 -7.892 1.00 96.88 94 VAL A CA 1
ATOM 644 C C . VAL A 1 94 ? -3.068 -1.964 -9.156 1.00 96.88 94 VAL A C 1
ATOM 646 O O . VAL A 1 94 ? -3.412 -2.442 -10.235 1.00 96.88 94 VAL A O 1
ATOM 649 N N . SER A 1 95 ? -2.636 -0.717 -9.034 1.00 96.19 95 SER A N 1
ATOM 650 C CA . SER A 1 95 ? -2.273 0.136 -10.163 1.00 96.19 95 SER A CA 1
ATOM 651 C C . SER A 1 95 ? -1.009 0.925 -9.841 1.00 96.19 95 SER A C 1
ATOM 653 O O . SER A 1 95 ? -0.625 1.050 -8.680 1.00 96.19 95 SER A O 1
ATOM 655 N N . VAL A 1 96 ? -0.362 1.476 -10.862 1.00 94.69 96 VAL A N 1
ATOM 656 C CA . VAL A 1 96 ? 0.801 2.354 -10.699 1.00 94.69 96 VAL A CA 1
ATOM 657 C C . VAL A 1 96 ? 0.483 3.696 -11.343 1.00 94.69 96 VAL A C 1
ATOM 659 O O . VAL A 1 96 ? 0.036 3.734 -12.488 1.00 94.69 96 VAL A O 1
ATOM 662 N N . ASP A 1 97 ? 0.714 4.775 -10.601 1.00 92.56 97 ASP A N 1
ATOM 663 C CA . ASP A 1 97 ? 0.596 6.156 -11.067 1.00 92.56 97 ASP A CA 1
ATOM 664 C C . ASP A 1 97 ? 1.902 6.903 -10.762 1.00 92.56 97 ASP A C 1
ATOM 666 O O . ASP A 1 97 ? 2.241 7.185 -9.608 1.00 92.56 97 ASP A O 1
ATOM 670 N N . GLY A 1 98 ? 2.700 7.147 -11.804 1.00 92.00 98 GLY A N 1
ATOM 671 C CA . GLY A 1 98 ? 4.047 7.698 -11.668 1.00 92.00 98 GLY A CA 1
ATOM 672 C C . GLY A 1 98 ? 4.944 6.837 -10.768 1.00 92.00 98 GLY A C 1
ATOM 673 O O . GLY A 1 98 ? 5.264 5.700 -11.105 1.00 92.00 98 GLY A O 1
ATOM 674 N N . LEU A 1 99 ? 5.365 7.400 -9.629 1.00 89.44 99 LEU A N 1
ATOM 675 C CA . LEU A 1 99 ? 6.201 6.730 -8.617 1.00 89.44 99 LEU A CA 1
ATOM 676 C C . LEU A 1 99 ? 5.393 6.151 -7.441 1.00 89.44 99 LEU A C 1
ATOM 678 O O . LEU A 1 99 ? 5.966 5.810 -6.406 1.00 89.44 99 LEU A O 1
ATOM 682 N N . THR A 1 100 ? 4.069 6.070 -7.584 1.00 94.31 100 THR A N 1
ATOM 683 C CA . THR A 1 100 ? 3.162 5.593 -6.537 1.00 94.31 100 THR A CA 1
ATOM 684 C C . THR A 1 100 ? 2.504 4.287 -6.960 1.00 94.31 100 THR A C 1
ATOM 686 O O . THR A 1 100 ? 1.819 4.226 -7.981 1.00 94.31 100 THR A O 1
ATOM 689 N N . THR A 1 101 ? 2.655 3.248 -6.144 1.00 97.31 101 THR A N 1
ATOM 690 C CA . THR A 1 101 ? 1.862 2.021 -6.260 1.00 97.31 101 THR A CA 1
ATOM 691 C C . THR A 1 101 ? 0.584 2.187 -5.448 1.00 97.31 101 THR A C 1
ATOM 693 O O . THR A 1 101 ? 0.631 2.410 -4.241 1.00 97.31 101 THR A O 1
ATOM 696 N N . VAL A 1 102 ? -0.569 2.063 -6.095 1.00 98.00 102 VAL A N 1
ATOM 697 C CA . VAL A 1 102 ? -1.884 2.200 -5.469 1.00 98.00 102 VAL A CA 1
ATOM 698 C C . VAL A 1 102 ? -2.490 0.818 -5.267 1.00 98.00 102 VAL A C 1
ATOM 700 O O . VAL A 1 102 ? -2.664 0.069 -6.225 1.00 98.00 102 VAL A O 1
ATOM 703 N N . VAL A 1 103 ? -2.836 0.486 -4.025 1.00 98.31 103 VAL A N 1
ATOM 704 C CA . VAL A 1 103 ? -3.556 -0.743 -3.668 1.00 98.31 103 VAL A CA 1
ATOM 705 C C . VAL A 1 103 ? -4.930 -0.359 -3.149 1.00 98.31 103 VAL A C 1
ATOM 707 O O . VAL A 1 103 ? -5.045 0.225 -2.075 1.00 98.31 103 VAL A O 1
ATOM 710 N N . SER A 1 104 ? -5.978 -0.683 -3.897 1.00 97.56 104 SER A N 1
ATOM 711 C CA . SER A 1 104 ? -7.354 -0.280 -3.591 1.00 97.56 104 SER A CA 1
ATOM 712 C C . SER A 1 104 ? -8.214 -1.454 -3.128 1.00 97.56 104 SER A C 1
ATOM 714 O O . SER A 1 104 ? -8.044 -2.588 -3.574 1.00 97.56 104 SER A O 1
ATOM 716 N N . GLY A 1 105 ? -9.146 -1.184 -2.212 1.00 94.31 105 GLY A N 1
ATOM 717 C CA . GLY A 1 105 ? -10.165 -2.138 -1.758 1.00 94.31 105 GLY A CA 1
ATOM 718 C C . GLY A 1 105 ? -9.709 -3.118 -0.672 1.00 94.31 105 GLY A C 1
ATOM 719 O O . GLY A 1 105 ? -10.548 -3.739 -0.017 1.00 94.31 105 GLY A O 1
ATOM 720 N N . LEU A 1 106 ? -8.406 -3.219 -0.402 1.00 95.31 106 LEU A N 1
ATOM 721 C CA . LEU A 1 106 ? -7.892 -4.077 0.662 1.00 95.31 106 LEU A CA 1
ATOM 722 C C . LEU A 1 106 ? -8.165 -3.446 2.035 1.00 95.31 106 LEU A C 1
ATOM 724 O O . LEU A 1 106 ? -7.887 -2.270 2.254 1.00 95.31 106 LEU A O 1
ATOM 728 N N . TYR A 1 107 ? -8.727 -4.220 2.966 1.00 94.06 107 TYR A N 1
ATOM 729 C CA . TYR A 1 107 ? -9.149 -3.739 4.292 1.00 94.06 107 TYR A CA 1
ATOM 730 C C . TYR A 1 107 ? -10.151 -2.567 4.264 1.00 94.06 107 TYR A C 1
ATOM 732 O O . TYR A 1 107 ? -10.232 -1.805 5.229 1.00 94.06 107 TYR A O 1
ATOM 740 N N . GLY A 1 108 ? -10.897 -2.401 3.162 1.00 93.62 108 GLY A N 1
ATOM 741 C CA . GLY A 1 108 ? -11.797 -1.256 2.969 1.00 93.62 108 GLY A CA 1
ATOM 742 C C . GLY A 1 108 ? -11.061 0.083 2.844 1.00 93.62 108 GLY A C 1
ATOM 743 O O . GLY A 1 108 ? -11.608 1.118 3.219 1.00 93.62 108 GLY A O 1
ATOM 744 N N . ARG A 1 109 ? -9.803 0.056 2.388 1.00 95.56 109 ARG A N 1
ATOM 745 C CA . ARG A 1 109 ? -8.889 1.201 2.327 1.00 95.56 109 ARG A CA 1
ATOM 746 C C . ARG A 1 109 ? -8.207 1.272 0.966 1.00 95.56 109 ARG A C 1
ATOM 748 O O . ARG A 1 109 ? -8.208 0.301 0.204 1.00 95.56 109 ARG A O 1
ATOM 755 N N . THR A 1 110 ? -7.588 2.414 0.703 1.00 97.94 110 THR A N 1
ATOM 756 C CA . THR A 1 110 ? -6.650 2.584 -0.406 1.00 97.94 110 THR A CA 1
ATOM 757 C C . THR A 1 110 ? -5.283 2.957 0.147 1.00 97.94 110 THR A C 1
ATOM 759 O O . THR A 1 110 ? -5.159 3.885 0.943 1.00 97.94 110 THR A O 1
ATOM 762 N N . PHE A 1 111 ? -4.255 2.224 -0.261 1.00 98.19 111 PHE A N 1
ATOM 763 C CA . PHE A 1 111 ? -2.866 2.482 0.094 1.00 98.19 111 PHE A CA 1
ATOM 764 C C . PHE A 1 111 ? -2.164 3.117 -1.101 1.00 98.19 111 PHE A C 1
ATOM 766 O O . PHE A 1 111 ? -2.109 2.513 -2.169 1.00 98.19 111 PHE A O 1
ATOM 773 N N . TYR A 1 112 ? -1.613 4.308 -0.912 1.00 98.12 112 TYR A N 1
ATOM 774 C CA . TYR A 1 112 ? -0.772 5.011 -1.874 1.00 98.12 112 TYR A CA 1
ATOM 775 C C . TYR A 1 112 ? 0.674 4.855 -1.416 1.00 98.12 112 TYR A C 1
ATOM 777 O O . TYR A 1 112 ? 1.126 5.558 -0.514 1.00 98.12 112 TYR A O 1
ATOM 785 N N . LEU A 1 113 ? 1.374 3.877 -1.978 1.00 97.44 113 LEU A N 1
ATOM 786 C CA . LEU A 1 113 ? 2.719 3.483 -1.580 1.00 97.44 113 LEU A CA 1
ATOM 787 C C . LEU A 1 113 ? 3.733 4.214 -2.462 1.00 97.44 113 LEU A C 1
ATOM 789 O O . LEU A 1 113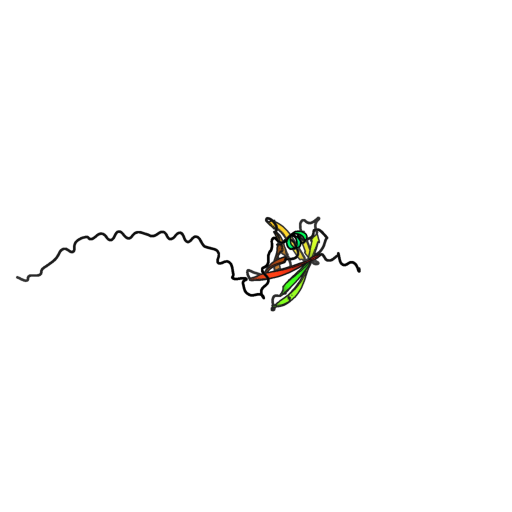 ? 3.895 3.882 -3.637 1.00 97.44 113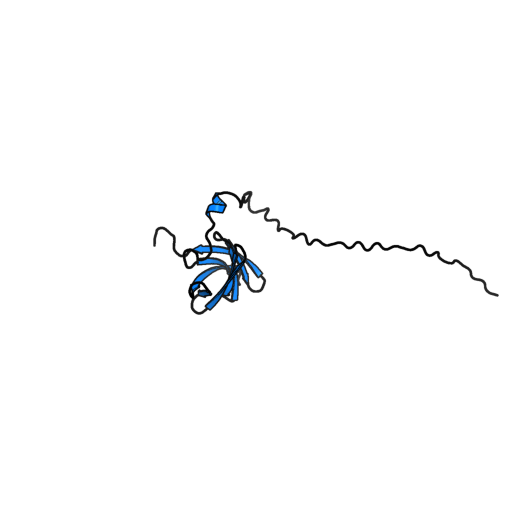 LEU A O 1
ATOM 793 N N . GLY A 1 114 ? 4.401 5.213 -1.894 1.00 94.75 114 GLY A N 1
ATOM 794 C CA . GLY A 1 114 ? 5.547 5.854 -2.528 1.00 94.75 114 GLY A CA 1
ATOM 795 C C . GLY A 1 114 ? 6.783 4.962 -2.445 1.00 94.75 114 GLY A C 1
ATOM 796 O O . GLY A 1 114 ? 6.874 4.071 -1.596 1.00 94.75 114 GLY A O 1
ATOM 797 N N . MET A 1 115 ? 7.752 5.199 -3.324 1.00 92.19 115 MET A N 1
ATOM 798 C CA . MET A 1 115 ? 9.052 4.529 -3.257 1.00 92.19 115 MET A CA 1
ATOM 799 C C . MET A 1 115 ? 9.774 4.830 -1.936 1.00 92.19 115 MET A C 1
ATOM 801 O O . MET A 1 115 ? 9.722 5.950 -1.446 1.00 92.19 115 MET A O 1
ATOM 805 N N . GLY A 1 116 ? 10.506 3.869 -1.381 1.00 89.31 116 GLY A N 1
ATOM 806 C CA . GLY A 1 116 ? 11.343 4.100 -0.200 1.00 89.31 116 GLY A CA 1
ATOM 807 C C . GLY A 1 116 ? 10.612 4.167 1.130 1.00 89.31 116 GLY A C 1
ATOM 808 O O . GLY A 1 116 ? 10.995 4.931 2.011 1.00 89.31 116 GLY A O 1
ATOM 809 N N . GLY A 1 117 ? 9.559 3.368 1.282 1.00 92.62 117 GLY A N 1
ATOM 810 C CA . GLY A 1 117 ? 8.988 3.087 2.597 1.00 92.62 117 GLY A CA 1
ATOM 811 C C . GLY A 1 117 ? 8.006 4.124 3.133 1.00 92.62 117 GLY A C 1
ATOM 812 O O . GLY A 1 117 ? 7.707 4.108 4.324 1.00 92.62 117 GLY A O 1
ATOM 813 N N . HIS A 1 118 ? 7.485 5.024 2.296 1.00 93.56 118 HIS A N 1
ATOM 814 C CA . HIS A 1 118 ? 6.516 6.045 2.704 1.00 93.56 118 HIS A CA 1
ATOM 815 C C . HIS A 1 118 ? 5.220 5.972 1.891 1.00 93.56 118 HIS A C 1
ATOM 817 O O . HIS A 1 118 ? 5.125 5.263 0.887 1.00 93.56 118 HIS A O 1
ATOM 823 N N . GLY A 1 119 ? 4.204 6.721 2.316 1.00 95.75 119 GLY A N 1
ATOM 824 C CA . GLY A 1 119 ? 2.970 6.847 1.556 1.00 95.75 119 GLY A CA 1
ATOM 825 C C . GLY A 1 119 ? 1.825 7.486 2.328 1.00 95.75 119 GLY A C 1
ATOM 826 O O . GLY A 1 119 ? 2.010 8.066 3.402 1.00 95.75 119 GLY A O 1
ATOM 827 N N . VAL A 1 120 ? 0.619 7.294 1.800 1.00 97.25 120 VAL A N 1
ATOM 828 C CA . VAL A 1 120 ? -0.642 7.710 2.422 1.00 97.25 120 VAL A CA 1
ATOM 829 C C . VAL A 1 120 ? -1.632 6.550 2.422 1.00 97.25 120 VAL A C 1
ATOM 831 O O . VAL A 1 120 ? -1.713 5.785 1.463 1.00 97.25 120 VAL A O 1
ATOM 834 N N . ILE A 1 121 ? -2.403 6.419 3.497 1.00 97.12 121 ILE A N 1
ATOM 835 C CA . ILE A 1 121 ? -3.576 5.548 3.559 1.00 97.12 121 ILE A CA 1
ATOM 836 C C . ILE A 1 121 ? -4.835 6.405 3.513 1.00 97.12 121 ILE A C 1
ATOM 838 O O . ILE A 1 121 ? -4.931 7.397 4.231 1.00 97.12 121 ILE A O 1
ATOM 842 N N . ASP A 1 122 ? -5.795 6.014 2.685 1.00 96.31 122 ASP A N 1
ATOM 843 C CA . ASP A 1 122 ? -7.129 6.602 2.616 1.00 96.31 122 ASP A CA 1
ATOM 844 C C . ASP A 1 122 ? -8.151 5.597 3.152 1.00 96.31 122 ASP A C 1
ATOM 846 O O . ASP A 1 122 ? -8.240 4.452 2.691 1.00 96.31 122 ASP A O 1
ATOM 850 N N . ALA A 1 123 ? -8.906 6.033 4.157 1.00 93.81 123 ALA A N 1
ATOM 851 C CA . ALA A 1 123 ? -10.037 5.312 4.715 1.00 93.81 123 ALA A CA 1
ATOM 852 C C . ALA A 1 123 ? -11.309 6.158 4.574 1.00 93.81 123 ALA A C 1
ATOM 854 O O . ALA A 1 123 ? -11.672 6.910 5.478 1.00 93.81 123 ALA A O 1
ATOM 855 N N . GLY A 1 124 ? -11.989 6.034 3.433 1.00 91.19 124 GLY A N 1
ATOM 856 C CA . GLY A 1 124 ? -13.262 6.720 3.192 1.00 91.19 124 GLY A CA 1
ATOM 857 C C . GLY A 1 124 ? -13.132 8.244 3.092 1.00 91.19 124 GLY A C 1
ATOM 858 O O . GLY A 1 124 ? -13.999 8.962 3.582 1.00 91.19 124 GLY A O 1
ATOM 859 N N . GLY A 1 125 ? -12.046 8.735 2.493 1.00 91.38 125 GLY A N 1
ATOM 860 C CA . GLY A 1 125 ? -11.735 10.153 2.303 1.00 91.38 125 GLY A CA 1
ATOM 861 C C . GLY A 1 125 ? -10.865 10.762 3.404 1.00 91.38 125 GLY A C 1
ATOM 862 O O . GLY A 1 125 ? -10.427 11.904 3.272 1.00 91.38 125 GLY A O 1
ATOM 863 N N . VAL A 1 126 ? -10.586 10.024 4.483 1.00 92.75 126 VAL A N 1
ATOM 864 C CA . VAL A 1 126 ? -9.668 10.464 5.542 1.00 92.75 126 VAL A CA 1
ATOM 865 C C . VAL A 1 126 ? -8.276 9.927 5.248 1.00 92.75 126 VAL A C 1
ATOM 867 O O . VAL A 1 126 ? -8.050 8.716 5.282 1.00 92.75 126 VAL A O 1
ATOM 870 N N . GLN A 1 127 ? -7.346 10.841 4.977 1.00 94.94 127 GLN A N 1
ATOM 871 C CA . GLN A 1 127 ? -5.966 10.510 4.649 1.00 94.94 127 GLN A CA 1
ATOM 872 C C . GLN A 1 127 ? -5.054 10.581 5.872 1.00 94.94 127 GLN A C 1
ATOM 874 O O . GLN A 1 127 ? -5.190 11.447 6.736 1.00 94.94 127 GLN A O 1
ATOM 879 N N . SER A 1 128 ? -4.106 9.655 5.958 1.00 94.25 128 SER A N 1
ATOM 880 C CA . SER A 1 128 ? -3.077 9.634 6.998 1.00 94.25 128 SER A CA 1
ATOM 881 C C . SER A 1 128 ? -1.759 9.131 6.432 1.00 94.25 128 SER A C 1
ATOM 883 O O . SER A 1 128 ? -1.744 8.307 5.520 1.00 94.25 128 SER A O 1
ATOM 885 N N . VAL A 1 129 ? -0.648 9.612 6.984 1.00 96.25 129 VAL A N 1
ATOM 886 C CA . VAL A 1 129 ? 0.684 9.137 6.596 1.00 96.25 129 VAL A CA 1
ATOM 887 C C . VAL A 1 129 ? 0.840 7.670 6.994 1.00 96.25 129 VAL A C 1
ATOM 889 O O . VAL A 1 129 ? 0.394 7.256 8.068 1.00 96.25 129 VAL A O 1
ATOM 892 N N . LEU A 1 130 ? 1.484 6.897 6.124 1.00 96.44 130 LEU A N 1
ATOM 893 C CA . LEU A 1 130 ? 1.931 5.539 6.413 1.00 96.44 130 LEU A CA 1
ATOM 894 C C . LEU A 1 130 ? 3.440 5.416 6.205 1.00 96.44 130 LEU A C 1
ATOM 896 O O . LEU A 1 130 ? 4.044 6.182 5.451 1.00 96.44 130 LEU A O 1
ATOM 900 N N . ALA A 1 131 ? 4.013 4.396 6.830 1.00 96.81 131 ALA A N 1
ATOM 901 C CA . ALA A 1 131 ? 5.326 3.868 6.491 1.00 96.81 131 ALA A CA 1
ATOM 902 C C . ALA A 1 131 ? 5.187 2.410 6.045 1.00 96.81 131 ALA A C 1
ATOM 904 O O . ALA A 1 131 ? 4.262 1.720 6.482 1.00 96.81 131 ALA A O 1
ATOM 905 N N . TRP A 1 132 ? 6.088 1.926 5.197 1.00 96.56 132 TRP A N 1
ATOM 906 C CA . TRP A 1 132 ? 6.126 0.521 4.806 1.00 96.56 132 TRP A CA 1
ATOM 907 C C . TRP A 1 132 ? 7.551 -0.020 4.720 1.00 96.56 132 TRP A C 1
ATOM 909 O O . TRP A 1 132 ? 8.496 0.738 4.535 1.00 96.56 132 TRP A O 1
ATOM 919 N N . ASP A 1 133 ? 7.691 -1.334 4.871 1.00 94.25 133 ASP A N 1
ATOM 920 C CA . ASP A 1 133 ? 8.966 -2.044 4.736 1.00 94.25 133 ASP A CA 1
ATOM 921 C C . ASP A 1 133 ? 8.740 -3.475 4.226 1.00 94.25 133 ASP A C 1
ATOM 923 O O . ASP A 1 133 ? 7.675 -4.063 4.453 1.00 94.25 133 ASP A O 1
ATOM 927 N N . THR A 1 134 ? 9.731 -4.050 3.549 1.00 91.38 134 THR A N 1
ATOM 928 C CA . THR A 1 134 ? 9.676 -5.424 3.044 1.00 91.38 134 THR A CA 1
ATOM 929 C C . THR A 1 134 ? 9.791 -6.435 4.185 1.00 91.38 134 THR A C 1
ATOM 931 O O . THR A 1 134 ? 10.726 -6.437 4.987 1.00 91.38 134 THR A O 1
ATOM 934 N N . GLN A 1 135 ? 8.871 -7.397 4.213 1.00 83.62 135 GLN A N 1
ATOM 935 C CA . GLN A 1 135 ? 8.908 -8.544 5.114 1.00 83.62 135 GLN A CA 1
ATOM 936 C C . GLN A 1 135 ? 9.943 -9.568 4.620 1.00 83.62 135 GLN A C 1
ATOM 938 O O . GLN A 1 135 ? 9.574 -10.593 4.053 1.00 83.62 135 GLN A O 1
ATOM 943 N N . GLY A 1 136 ? 11.246 -9.323 4.810 1.00 63.28 136 GLY A N 1
ATOM 944 C CA . GLY A 1 136 ? 12.227 -10.336 4.391 1.00 63.28 136 GLY A CA 1
ATOM 945 C C . GLY A 1 136 ? 13.725 -10.041 4.404 1.00 63.28 136 GLY A C 1
ATOM 946 O O . GLY A 1 136 ? 14.472 -10.992 4.230 1.00 63.28 136 GLY A O 1
ATOM 947 N N . ASN A 1 137 ? 14.205 -8.816 4.643 1.00 53.53 137 ASN A N 1
ATOM 948 C CA . ASN A 1 137 ? 15.644 -8.502 4.510 1.00 53.53 137 ASN A CA 1
ATOM 949 C C . ASN A 1 137 ? 16.323 -8.017 5.806 1.00 53.53 137 ASN A C 1
ATOM 951 O O . ASN A 1 137 ? 17.163 -7.122 5.793 1.00 53.53 137 ASN A O 1
ATOM 955 N N . GLY A 1 138 ? 16.005 -8.635 6.944 1.00 45.56 138 GLY A N 1
ATOM 956 C CA . GLY A 1 138 ? 16.870 -8.542 8.125 1.00 45.56 138 GLY A CA 1
ATOM 957 C C . GLY A 1 138 ? 17.952 -9.630 8.068 1.00 45.56 138 GLY A C 1
ATOM 958 O O . GLY A 1 138 ? 17.594 -10.773 7.796 1.00 45.56 138 GLY A O 1
ATOM 959 N N . PRO A 1 139 ? 19.238 -9.358 8.370 1.00 44.84 139 PRO A N 1
ATOM 960 C CA . PRO A 1 139 ? 20.318 -10.357 8.309 1.00 44.84 139 PRO A CA 1
ATOM 961 C C . PRO A 1 139 ? 20.206 -11.529 9.313 1.00 44.84 139 PRO A C 1
ATOM 963 O O . PRO A 1 139 ? 21.155 -12.290 9.447 1.00 44.84 139 PRO A O 1
ATOM 966 N N . ASN A 1 140 ? 19.080 -11.696 10.017 1.00 43.81 140 ASN A N 1
ATOM 967 C CA . ASN A 1 140 ? 18.867 -12.732 11.035 1.00 43.81 140 ASN A CA 1
ATOM 968 C C . ASN A 1 140 ? 17.443 -13.326 10.963 1.00 43.81 140 ASN A C 1
ATOM 970 O O . ASN A 1 140 ? 16.635 -13.106 11.871 1.00 43.81 140 ASN A O 1
ATOM 974 N N . ARG A 1 141 ? 17.116 -14.069 9.905 1.00 48.94 141 ARG A N 1
ATOM 975 C CA . ARG A 1 141 ? 16.003 -15.033 9.917 1.00 48.94 141 ARG A CA 1
ATOM 976 C C . ARG A 1 141 ? 16.416 -16.340 9.269 1.00 48.94 141 ARG A C 1
ATOM 978 O O . ARG A 1 141 ? 17.164 -16.274 8.272 1.00 48.94 141 ARG A O 1
#

Sequence (141 aa):
MGIGQMLKIACAGVIASVAVASAAGAQQGGDYGTYGGAYLDWLSPLAISSYEWPFKHGPISVIAPGANGAVQTYTLVPCQDGAAVCSGSAIGAVSVDGLTTVVSGLYGRTFYLGMGGHGVIDAGGVQSVLAWDTQGNGPNR

Radius of gyration: 28.06 Å; chains: 1; bounding box: 74×90×35 Å

Secondary structure (DSSP, 8-state):
----------------------------------STT----TTSHHHHTT-PPTTTTS-EEEEEE-TTSSEEEEEEEEEGGGTEEEETTEEEEEEEETTEEEEESGGG-EEEEETTSEEEEEETTEEEEEEEEETT--S--

Foldseek 3Di:
DDDDDDDDDDPPDDPPPPPPPPPPVPPPPPCPPDDPDDPPPCVPVVVVVLQAQPCPQFKKWKWWQDPVRDIDIDIWGQDPVNQWTDDVPFIWGWDDDPQWIWTPDGVCWIWTDGGRFWTWIGRPNDITIMGMDDPPDDPPD

pLDDT: mean 74.66, std 24.07, range [36.72, 98.31]

=== Feature glossary ===
The record interleaves many kinds of information about one protein. Here is each kind framed as the question it answers.

Q: What are the backbone torsion angles?
A: φ (phi) and ψ (psi) are the two rotatable backbone dihedrals per 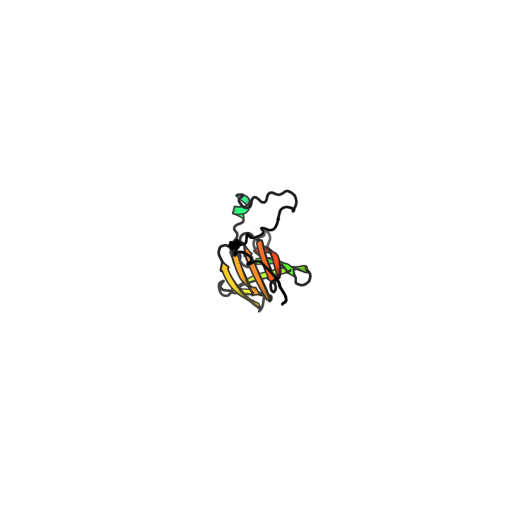residue: φ is the C(i-1)–N–Cα–C torsion, ψ is the N–Cα–C–N(i+1) torsion, both in degrees on (−180°, 180°]. α-helical residues cluster near (−60°, −45°); β-strand residues near (−120°, +130°). A Ramachandran plot is simply a scatter of (φ, ψ) for every residue.

Q: What is the amino-acid chain?
A: This is the polypeptide sequence — one letter per residue, N-terminus first. Length ranges from a few dozen residues for small domains to over a thousand for large multi-domain proteins.

Q: How mobile is each atom in the crystal?
A: For experimental (PDB) structures, the B-factor (temperature factor) quantifies the positional spread of each atom in the crystal — a combination of thermal vibration and static disorder — in units of Å². High B-factors mark flexible loops or poorly resolved regions; low B-factors mark the rigid, well-ordered core.

Q: Are the domains correctly placed relative t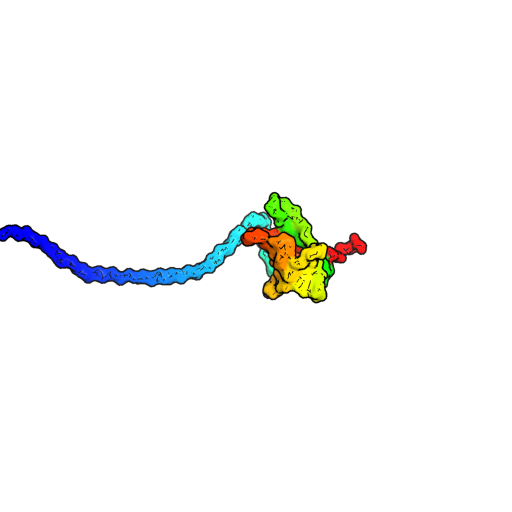o each other?
A: Predicted Aligned Error (PAE) is an AlphaFold confidence matrix: entry (i, j) is the expected error in the position of residue j, in ångströms, when the prediction is superimposed on the true structure at residue i. Low PAE within a block of residues means that block is internally rigid and well-predicted; high PAE between two blocks means their relative placement is uncertain even if each block individually is confident.

Q: How confident is the AlphaFold model at each residue?
A: pLDDT is the predicted lDDT-Cα score: AlphaFold's confidence that the local environment of each residue (all inter-atomic distances within 15 Å) is correctly placed. It is a per-residue number between 0 and 100, with higher meaning more reliable.

Q: What family and function is it annotated with?
A: Functional annotations link the protein to curated databases. InterPro entries identify conserved domains and families by matching the sequence against member-database signatures (Pfam, PROSITE, CDD, …). Gene Ontology (GO) terms describe molecular function, biological process, and cellular component in a controlled vocabulary. CATH places the structure in a hierarchical fold classification (Class/Architecture/Topology/Homologous-superfamily). The organism is the source species.

Q: How big and how compact is the whole molecule?
A: Three whole-structure scalars: the radius of gyration (RMS distance of Cα from centroid, in Å), the count of Cα–Cα contacts (pairs closer than 8 Å and separated by more than four residues in sequence — i.e. tertiary, not local, contacts), and the bounding-bo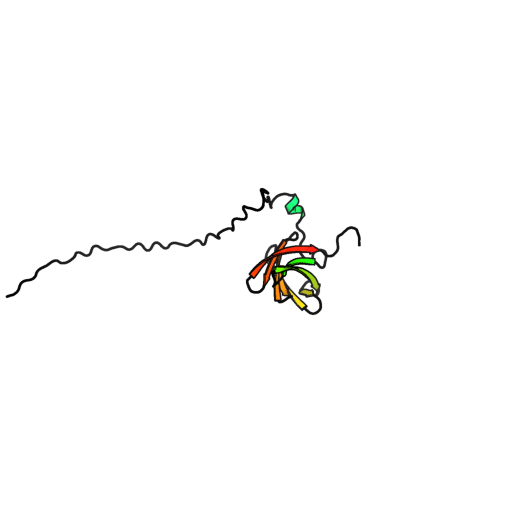x dimensions. Together they distinguish compact globular folds from extended fibres or disordered chains.

Q: What known structures does this most resemble?
A: The Foldseek neighbor list gives the closest experimentally determined structures in the PDB, ranked by structural alignment. TM-score near 1 means near-identical fold; near 0.3 means only rough topology match. This is how one finds what a novel AlphaFold prediction most resembles in the solved-structure universe.

Q: Which residues are buried vs exposed?
A: SASA measures how much of the protein is reachable by solvent. It is computed by rolling a water-sized probe over the atomic surface and summing the exposed area (Å²). Per-residue SASA distinguishes core (buried, low SASA) from surface (exposed, high SASA) residues; total SASA is a whole-molecule size measure.

Q: Which residues are in helices, strands, or loops?
A: Eight-state secondary structure (DSSP): H is the canonical α-helix, G the tighter 3₁₀-helix, I the wider π-helix; E/B are β-structure, T and S are turns and bends, and '-' is everything else. DSSP derives these from the pattern of main-chain N–H···O=C hydrogen bonds, not from the sequence.

Q: Where is each backbone atom in 3D?
A: Structure coordinates are given as an mmCIF _atom_site loop: one row per atom with element, residue name, chain id, sequence number, and x/y/z position in Å. Only the four main-chain atoms per residue are included here; side chains are omitted to keep the record compact.

Q: What if only a Cα trace is available?
A: Three-state secondary structure (P-SEA) collapses the eight DSSP classes into helix (a), strand (b), and coil (c). P-SEA assigns these from Cα geometry alone — distances and angles — without requiring backbone oxygens, so it works on any Cα trace.

Q: What do the rendered images show?
A: The six renders are orthographic views along the three Cartesian axes in both directions. Representation (cartoon, sticks, or surface) and color scheme (sequence-rainbow or by-chain) vary across proteins so the training set covers all the common visualization conventions.

Q: What does the local fold look like, residue by residue?
A: Foldseek's 3Di representation compresses backbone geometry into a per-residue letter drawn from a learned twenty-state alphabet. It captures the tertiary interaction pattern around each residue — which residues are packed against it in space, regardless of where they are in sequence.

Q: What do the diagnostic plots show?
A: The contact map is a binary N×N matrix image: pixel (i, j) is dark where Cα_i and Cα_j are within 8 Å and |i−j|>4. Because the |i−j|>4 filter removes local helical contacts, off-diagonal stripes parallel to the main diagonal indicate parallel β-sheets; stripes perpendicular to it indicate antiparallel β-sheets. The Ramachandran plot scatters every residue's (φ, ψ) pair against the sterically allowed regions. The PAE heatmap renders the predicted-aligned-error matrix.